Protein AF-U5E424-F1 (afdb_monomer)

Mean predicted aligned error: 18.87 Å

pLDDT: mean 71.74, std 23.81, range [36.03, 97.56]

Secondary structure (DSSP, 8-state):
--------------------------------------------------------HHHHHHHHT-BHHHHHTS-HHHHHHHHHHHHHHSTT-TTTT-HHHHHHHHHHHHTSGGGTTSBHHHHHT---

Sequence (128 aa):
MNRISLVVLAAGALCLTVAGCGSDDAADASGLRKGTPTSSVSASATTTKPASGAPTTPKAAASASMTCAQFKELDGDGEKQAIDQILAANPGSPFEGSPNVALGTAKLVCLAPGNADKTVAEAAGITP

Radius of gyration: 24.38 Å; Cα contacts (8 Å, |Δi|>4): 105; chains: 1; bounding box: 31×56×75 Å

Organism: NCBI:txid1110697

Structure (mmCIF, N/CA/C/O backbone):
data_AF-U5E424-F1
#
_entry.id   AF-U5E424-F1
#
loop_
_atom_site.group_PDB
_atom_site.id
_atom_site.type_symbol
_atom_site.label_atom_id
_atom_site.label_alt_id
_atom_site.label_comp_id
_atom_site.label_asym_id
_atom_site.label_entity_id
_atom_site.label_seq_id
_atom_site.pdbx_PDB_ins_code
_atom_site.Cartn_x
_atom_site.Cartn_y
_atom_site.Cartn_z
_atom_site.occupancy
_atom_site.B_iso_or_equiv
_atom_site.auth_seq_id
_atom_site.auth_comp_id
_atom_site.auth_asym_id
_atom_site.auth_atom_id
_atom_site.pdbx_PDB_model_num
ATOM 1 N N . MET A 1 1 ? 2.358 -15.878 -23.387 1.00 38.59 1 MET A N 1
ATOM 2 C CA . MET A 1 1 ? 2.733 -17.305 -23.265 1.00 38.59 1 MET A CA 1
ATOM 3 C C . MET A 1 1 ? 3.031 -17.582 -21.803 1.00 38.59 1 MET A C 1
ATOM 5 O O . MET A 1 1 ? 4.030 -17.100 -21.287 1.00 38.59 1 MET A O 1
ATOM 9 N N . ASN A 1 2 ? 2.090 -18.251 -21.139 1.00 47.66 2 ASN A N 1
ATOM 10 C CA . ASN A 1 2 ? 2.067 -18.503 -19.700 1.00 47.66 2 ASN A CA 1
ATOM 11 C C . ASN A 1 2 ? 3.250 -19.357 -19.235 1.00 47.66 2 ASN A C 1
ATOM 13 O O . ASN A 1 2 ? 3.558 -20.370 -19.862 1.00 47.66 2 ASN A O 1
ATOM 17 N N . ARG A 1 3 ? 3.809 -19.030 -18.066 1.00 65.44 3 ARG A N 1
ATOM 18 C CA . ARG A 1 3 ? 4.459 -20.019 -17.200 1.00 65.44 3 ARG A CA 1
ATOM 19 C C . ARG A 1 3 ? 3.900 -19.875 -15.790 1.00 65.44 3 ARG A C 1
ATOM 21 O O . ARG A 1 3 ? 4.071 -18.856 -15.136 1.00 65.44 3 ARG A O 1
ATOM 28 N N . ILE A 1 4 ? 3.145 -20.899 -15.419 1.00 63.47 4 ILE A N 1
ATOM 29 C CA . ILE A 1 4 ? 2.446 -21.094 -14.155 1.00 63.47 4 ILE A CA 1
ATOM 30 C C . ILE A 1 4 ? 3.464 -21.724 -13.204 1.00 63.47 4 ILE A C 1
ATOM 32 O O . ILE A 1 4 ? 3.939 -22.822 -13.486 1.00 63.47 4 ILE A O 1
ATOM 36 N N . SER A 1 5 ? 3.798 -21.051 -12.104 1.00 58.91 5 SER A N 1
ATOM 37 C CA . SER A 1 5 ? 4.574 -21.645 -11.010 1.00 58.91 5 SER A CA 1
ATOM 38 C C . SER A 1 5 ? 3.694 -21.715 -9.770 1.00 58.91 5 SER A C 1
ATOM 40 O O . SER A 1 5 ? 3.476 -20.722 -9.082 1.00 58.91 5 SER A O 1
ATOM 42 N N . LEU A 1 6 ? 3.155 -22.910 -9.542 1.00 49.34 6 LEU A N 1
ATOM 43 C CA . LEU A 1 6 ? 2.499 -23.338 -8.314 1.00 49.34 6 LEU A CA 1
ATOM 44 C C . LEU A 1 6 ? 3.563 -23.543 -7.230 1.00 49.34 6 LEU A C 1
ATOM 46 O O . LEU A 1 6 ? 4.481 -24.337 -7.430 1.00 49.34 6 LEU A O 1
ATOM 50 N N . VAL A 1 7 ? 3.409 -22.896 -6.075 1.00 52.94 7 VAL A N 1
ATOM 51 C CA . VAL A 1 7 ? 4.026 -23.360 -4.826 1.00 52.94 7 VAL A CA 1
ATOM 52 C C . VAL A 1 7 ? 2.930 -23.471 -3.776 1.00 52.94 7 VAL A C 1
ATOM 54 O O . VAL A 1 7 ? 2.126 -22.567 -3.569 1.00 52.94 7 VAL A O 1
ATOM 57 N N . VAL A 1 8 ? 2.882 -24.661 -3.197 1.00 52.34 8 VAL A N 1
ATOM 58 C CA . VAL A 1 8 ? 1.847 -25.239 -2.351 1.00 52.34 8 VAL A CA 1
ATOM 59 C C . VAL A 1 8 ? 2.341 -25.229 -0.897 1.00 52.34 8 VAL A C 1
ATOM 61 O O . VAL A 1 8 ? 3.472 -25.625 -0.644 1.00 52.34 8 VAL A O 1
ATOM 64 N N . LEU A 1 9 ? 1.434 -24.846 0.014 1.00 40.50 9 LEU A N 1
ATOM 65 C CA . LEU A 1 9 ? 1.243 -25.351 1.389 1.00 40.50 9 LEU A CA 1
ATOM 66 C C . LEU A 1 9 ? 2.248 -24.996 2.508 1.00 40.50 9 LEU A C 1
ATOM 68 O O . LEU A 1 9 ? 3.359 -25.507 2.550 1.00 40.50 9 LEU A O 1
ATOM 72 N N . ALA A 1 10 ? 1.740 -24.303 3.536 1.00 48.28 10 ALA A N 1
ATOM 73 C CA . ALA A 1 10 ? 1.658 -24.834 4.908 1.00 48.28 10 ALA A CA 1
ATOM 74 C C . ALA A 1 10 ? 0.740 -23.9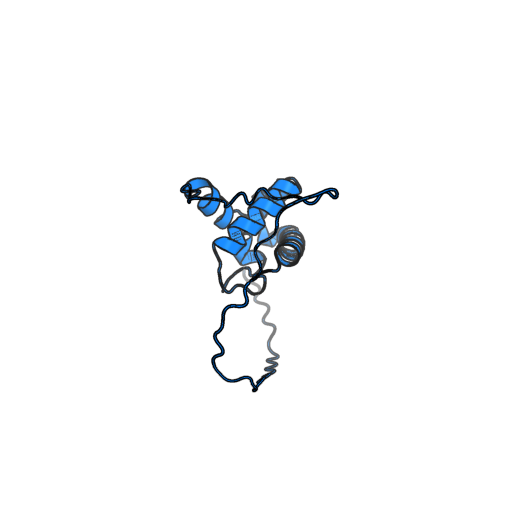47 5.768 1.00 48.28 10 ALA A C 1
ATOM 76 O O . ALA A 1 10 ? 1.057 -22.801 6.072 1.00 48.28 10 ALA A O 1
ATOM 77 N N . ALA A 1 11 ? -0.414 -24.498 6.145 1.00 49.53 11 ALA A N 1
ATOM 78 C CA . ALA A 1 11 ? -1.313 -23.932 7.140 1.00 49.53 11 ALA A CA 1
ATOM 79 C C . ALA A 1 11 ? -0.705 -24.084 8.544 1.00 49.5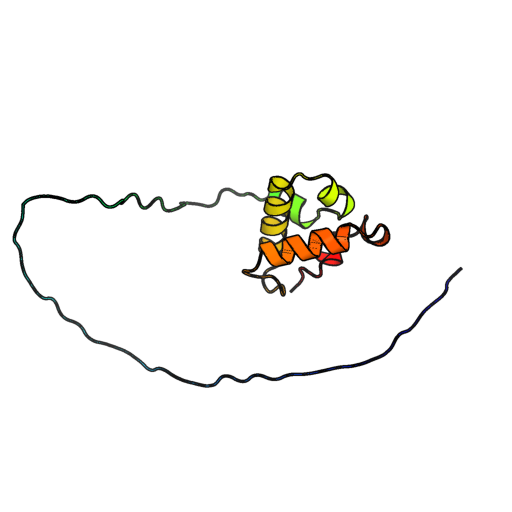3 11 ALA A C 1
ATOM 81 O O . ALA A 1 11 ? -0.263 -25.171 8.912 1.00 49.53 11 ALA A O 1
ATOM 82 N N . GLY A 1 12 ? -0.731 -23.015 9.336 1.00 49.09 12 GLY A N 1
ATOM 83 C CA . GLY A 1 12 ? -0.414 -23.043 10.761 1.00 49.09 12 GLY A CA 1
ATOM 84 C C . GLY A 1 12 ? -1.459 -22.240 11.524 1.00 49.09 12 GLY A C 1
ATOM 85 O O . GLY A 1 12 ? -1.388 -21.018 11.567 1.00 49.09 12 GLY A O 1
ATOM 86 N N . ALA A 1 13 ? -2.452 -22.927 12.088 1.00 53.66 13 ALA A N 1
ATOM 87 C CA . ALA A 1 13 ? -3.441 -22.337 12.979 1.00 53.66 13 ALA A CA 1
ATOM 88 C C . ALA A 1 13 ? -2.881 -22.306 14.409 1.00 53.66 13 ALA A C 1
ATOM 90 O O . ALA A 1 13 ? -2.556 -23.353 14.966 1.00 53.66 13 ALA A O 1
ATOM 91 N N . LEU A 1 14 ? -2.798 -21.121 15.014 1.00 48.72 14 LEU A N 1
ATOM 92 C CA . LEU A 1 14 ? -2.548 -20.954 16.446 1.00 48.72 14 LEU A CA 1
ATOM 93 C C . LEU A 1 14 ? -3.772 -20.275 17.067 1.00 48.72 14 LEU A C 1
ATOM 95 O O . LEU A 1 14 ? -3.994 -19.081 16.894 1.00 48.72 14 LEU A O 1
ATOM 99 N N . CYS A 1 15 ? -4.585 -21.069 17.764 1.00 54.97 15 CYS A N 1
ATOM 100 C CA . CYS A 1 15 ? -5.658 -20.583 18.626 1.00 54.97 15 CYS A CA 1
ATOM 101 C C . CYS A 1 15 ? -5.056 -20.093 19.948 1.00 54.97 15 CYS A C 1
ATOM 103 O O . CYS A 1 15 ? -4.438 -20.878 20.666 1.00 54.97 15 CYS A O 1
ATOM 105 N N . LEU A 1 16 ? -5.280 -18.825 20.297 1.00 55.12 16 LEU A N 1
ATOM 106 C CA . LEU A 1 16 ? -5.032 -18.283 21.634 1.00 55.12 16 LEU A CA 1
ATOM 107 C C . LEU A 1 16 ? -6.361 -17.794 22.212 1.00 55.12 16 LEU A C 1
ATOM 109 O O . LEU A 1 16 ? -6.786 -16.663 21.999 1.00 55.12 16 LEU A O 1
ATOM 113 N N . THR A 1 17 ? -7.034 -18.683 22.936 1.00 56.03 17 THR A N 1
ATOM 114 C CA . THR A 1 17 ? -8.140 -18.339 23.830 1.00 56.03 17 THR A CA 1
ATOM 115 C C . THR A 1 17 ? -7.563 -17.729 25.104 1.00 56.03 17 THR A C 1
ATOM 117 O O . THR A 1 17 ? -7.007 -18.460 25.926 1.00 56.03 17 THR A O 1
ATOM 120 N N . VAL A 1 18 ? -7.708 -16.416 25.299 1.00 53.47 18 VAL A N 1
ATOM 121 C CA . VAL A 1 18 ? -7.599 -15.829 26.639 1.00 53.47 18 VAL A CA 1
ATOM 122 C C . VAL A 1 18 ? -9.007 -15.700 27.209 1.00 53.47 18 VAL A C 1
ATOM 124 O O . VAL A 1 18 ? -9.856 -14.970 26.704 1.00 53.47 18 VAL A O 1
ATOM 127 N N . ALA A 1 19 ? -9.266 -16.519 28.221 1.00 52.47 19 ALA A N 1
ATOM 128 C CA . ALA A 1 19 ? -10.429 -16.436 29.078 1.00 52.47 19 ALA A CA 1
ATOM 129 C C . ALA A 1 19 ? -10.009 -15.765 30.390 1.00 52.47 19 ALA A C 1
ATOM 131 O O . ALA A 1 19 ? -8.947 -16.070 30.932 1.00 52.47 19 ALA A O 1
ATOM 132 N N . GLY A 1 20 ? -10.891 -14.911 30.907 1.00 39.75 20 GLY A N 1
ATOM 133 C CA . GLY A 1 20 ? -10.838 -14.357 32.260 1.00 39.75 20 GLY A CA 1
ATOM 134 C C . GLY A 1 20 ? -10.491 -12.867 32.298 1.00 39.75 20 GLY A C 1
ATOM 135 O O . GLY A 1 20 ? -9.709 -12.387 31.490 1.00 39.75 20 GLY A O 1
ATOM 136 N N . CYS A 1 21 ? -11.002 -12.065 33.226 1.00 46.78 21 CYS A N 1
ATOM 137 C CA . CYS A 1 21 ? -12.000 -12.238 34.286 1.00 46.78 21 CYS A CA 1
ATOM 138 C C . CYS A 1 21 ? -12.161 -10.837 34.913 1.00 46.78 21 CYS A C 1
ATOM 140 O O . CYS A 1 21 ? -11.146 -10.161 35.081 1.00 46.78 21 CYS A O 1
ATOM 142 N N . GLY A 1 22 ? -13.369 -10.398 35.282 1.00 41.22 22 GLY A N 1
ATOM 143 C CA . GLY A 1 22 ? -13.516 -9.200 36.122 1.00 41.22 22 GLY A CA 1
ATOM 144 C C . GLY A 1 22 ? -14.892 -8.532 36.118 1.00 41.22 22 GLY A C 1
ATOM 145 O O . GLY A 1 22 ? -15.098 -7.587 35.367 1.00 41.22 22 GLY A O 1
ATOM 146 N N . SER A 1 23 ? -15.781 -9.044 36.977 1.00 43.34 23 SER A N 1
ATOM 147 C CA . SER A 1 23 ? -17.039 -8.478 37.518 1.00 43.34 23 SER A CA 1
ATOM 148 C C . SER A 1 23 ? -16.982 -6.976 37.866 1.00 43.34 23 SER A C 1
ATOM 150 O O . SER A 1 23 ? -15.935 -6.491 38.280 1.00 43.34 23 SER A O 1
ATOM 152 N N . ASP A 1 24 ? -18.014 -6.186 37.547 1.00 45.47 24 ASP A N 1
ATOM 153 C CA . ASP A 1 24 ? -19.291 -5.936 38.272 1.00 45.47 24 ASP A CA 1
ATOM 154 C C . ASP A 1 24 ? -19.191 -4.845 39.365 1.00 45.47 24 ASP A C 1
ATOM 156 O O . ASP A 1 24 ? -18.473 -4.987 40.350 1.00 45.47 24 ASP A O 1
ATOM 160 N N . ASP A 1 25 ? -19.909 -3.755 39.077 1.00 47.28 25 ASP A N 1
ATOM 161 C CA . ASP A 1 25 ? -20.646 -2.777 39.889 1.00 47.28 25 ASP A CA 1
ATOM 162 C C . ASP A 1 25 ? -20.206 -2.191 41.258 1.00 47.28 25 ASP A C 1
ATOM 164 O O . ASP A 1 25 ? -19.842 -2.858 42.220 1.00 47.28 25 ASP A O 1
ATOM 168 N N . ALA A 1 26 ? -20.490 -0.877 41.322 1.00 44.91 26 ALA A N 1
ATOM 169 C CA . ALA A 1 26 ? -21.000 -0.065 42.438 1.00 44.91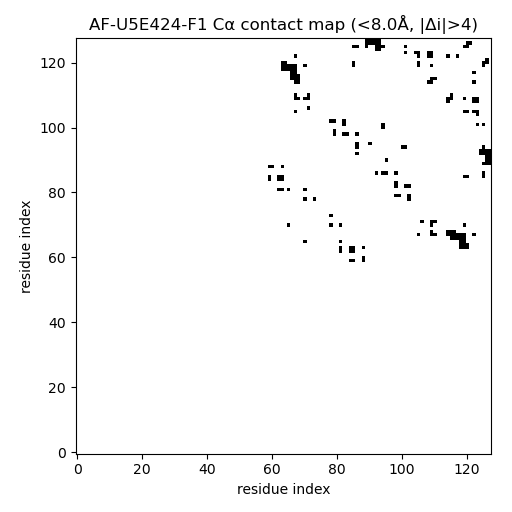 26 ALA A CA 1
ATOM 170 C C . ALA A 1 26 ? -20.097 0.308 43.636 1.00 44.91 26 ALA A C 1
ATOM 172 O O . ALA A 1 26 ? -19.791 -0.512 44.494 1.00 44.91 26 ALA A O 1
ATOM 173 N N . ALA A 1 27 ? -19.865 1.621 43.809 1.00 46.50 27 ALA A N 1
ATOM 174 C CA . ALA A 1 27 ? -20.135 2.310 45.081 1.00 46.50 27 ALA A CA 1
ATOM 175 C C . ALA A 1 27 ? -20.117 3.847 44.947 1.00 46.50 27 ALA A C 1
ATOM 177 O O . ALA A 1 27 ? -19.159 4.461 44.482 1.00 46.50 27 ALA A O 1
ATOM 178 N N . ASP A 1 28 ? -21.225 4.416 45.404 1.00 46.88 28 ASP A N 1
ATOM 179 C CA . ASP A 1 28 ? -21.568 5.814 45.643 1.00 46.88 28 ASP A CA 1
ATOM 180 C C . ASP A 1 28 ? -20.693 6.485 46.732 1.00 46.88 28 ASP A C 1
ATOM 182 O O . ASP A 1 28 ? -20.092 5.806 47.564 1.00 46.88 28 ASP A O 1
ATOM 186 N N . ALA A 1 29 ? -20.728 7.823 46.756 1.00 48.75 29 ALA A N 1
ATOM 187 C CA . ALA A 1 29 ? -20.835 8.676 47.952 1.00 48.75 29 ALA A CA 1
ATOM 188 C C . ALA A 1 29 ? -19.814 9.823 48.100 1.00 48.75 29 ALA A C 1
ATOM 190 O O . ALA A 1 29 ? -18.627 9.679 48.382 1.00 48.75 29 ALA A O 1
ATOM 191 N N . SER A 1 30 ? -20.411 11.007 47.980 1.00 53.47 30 SER A N 1
ATOM 192 C CA . SER A 1 30 ? -19.994 12.367 48.317 1.00 53.47 30 SER A CA 1
ATOM 193 C C . SER A 1 30 ? -19.144 12.542 49.589 1.00 53.47 30 SER A C 1
ATOM 195 O O . SER A 1 30 ? -19.440 11.983 50.642 1.00 53.47 30 SER A O 1
ATOM 197 N N . GLY A 1 31 ? -18.150 13.437 49.517 1.00 46.62 31 GLY A N 1
ATOM 198 C CA . GLY A 1 31 ? -17.240 13.758 50.621 1.00 46.62 31 GLY A CA 1
ATOM 199 C C . GLY A 1 31 ? -16.629 15.163 50.565 1.00 46.62 31 GLY A C 1
ATOM 200 O O . GLY A 1 31 ? -15.417 15.317 50.539 1.00 46.62 31 GLY A O 1
ATOM 201 N N . LEU A 1 32 ? -17.478 16.191 50.530 1.00 49.12 32 LEU A N 1
ATOM 202 C CA . LEU A 1 32 ? -17.389 17.388 51.382 1.00 49.12 32 LEU A CA 1
ATOM 203 C C . LEU A 1 32 ? -15.978 17.911 51.769 1.00 49.12 32 LEU A C 1
ATOM 205 O O . LEU A 1 32 ? -15.419 17.470 52.771 1.00 49.12 32 LEU A O 1
ATOM 209 N N . ARG A 1 33 ? -15.489 18.978 51.113 1.00 57.50 33 ARG A N 1
ATOM 210 C CA . ARG A 1 33 ? -14.832 20.116 51.801 1.00 57.50 33 ARG A CA 1
ATOM 211 C C . ARG A 1 33 ? -14.633 21.333 50.881 1.00 57.50 33 ARG A C 1
ATOM 213 O O . ARG A 1 33 ? -13.789 21.352 49.996 1.00 57.50 33 ARG A O 1
ATOM 220 N N . LYS A 1 34 ? -15.448 22.365 51.132 1.00 52.16 34 LYS A N 1
ATOM 221 C CA . LYS A 1 34 ? -15.241 23.756 50.698 1.00 52.16 34 LYS A CA 1
ATOM 222 C C . LYS A 1 34 ? -13.947 24.306 51.318 1.00 52.16 34 LYS A C 1
ATOM 224 O O . LYS A 1 34 ? -13.718 24.072 52.502 1.00 52.16 34 LYS A O 1
ATOM 229 N N . GLY A 1 35 ? -13.193 25.113 50.567 1.00 40.59 35 GLY A N 1
ATOM 230 C CA . GLY A 1 35 ? -12.126 25.964 51.111 1.00 40.59 35 GLY A CA 1
ATOM 231 C C . GLY A 1 35 ? -11.080 26.408 50.081 1.00 40.59 35 GLY A C 1
ATOM 232 O O . GLY A 1 35 ? -10.029 25.798 49.966 1.00 40.59 35 GLY A O 1
ATOM 233 N N . THR A 1 36 ? -11.366 27.472 49.333 1.00 42.12 36 THR A N 1
ATOM 234 C CA . THR A 1 36 ? -10.402 28.299 48.564 1.00 42.12 36 THR A CA 1
ATOM 235 C C . THR A 1 36 ? -9.513 29.149 49.498 1.00 42.12 36 THR A C 1
ATOM 237 O O . THR A 1 36 ? -9.946 29.377 50.627 1.00 42.12 36 THR A O 1
ATOM 240 N N . PRO A 1 37 ? -8.468 29.873 49.030 1.00 58.81 37 PRO A N 1
ATOM 241 C CA . PRO A 1 37 ? -7.434 29.604 48.008 1.00 58.81 37 PRO A CA 1
ATOM 242 C C . PRO A 1 37 ? -5.996 29.948 48.517 1.00 58.81 37 PRO A C 1
ATOM 244 O O . PRO A 1 37 ? -5.861 30.729 49.450 1.00 58.81 37 PRO A O 1
ATOM 247 N N . THR A 1 38 ? -4.913 29.453 47.891 1.00 36.44 38 THR A N 1
ATOM 248 C CA . THR A 1 38 ? -3.657 30.218 47.634 1.00 36.44 38 THR A CA 1
ATOM 249 C C . THR A 1 38 ? -2.536 29.347 47.032 1.00 36.44 38 THR A C 1
ATOM 251 O O . THR A 1 38 ? -2.169 28.312 47.571 1.00 36.44 38 THR A O 1
ATOM 254 N N . SER A 1 39 ? -2.005 29.863 45.920 1.00 42.25 39 SER A N 1
ATOM 255 C CA . SER A 1 39 ? -0.646 29.778 45.363 1.00 42.25 39 SER A CA 1
ATOM 256 C C . SER A 1 39 ? -0.026 28.469 44.832 1.00 42.25 39 SER A C 1
ATOM 258 O O . SER A 1 39 ? 0.250 27.515 45.549 1.00 42.25 39 SER A O 1
ATOM 260 N N . SER A 1 40 ? 0.361 28.606 43.552 1.00 45.66 40 SER A N 1
ATOM 261 C CA . SER A 1 40 ? 1.487 28.011 42.806 1.00 45.66 40 SER A CA 1
ATOM 262 C C . SER A 1 40 ? 1.467 26.518 42.463 1.00 45.66 40 SER A C 1
ATOM 264 O O . SER A 1 40 ? 1.867 25.690 43.268 1.00 45.66 40 SER A O 1
ATOM 266 N N . VAL A 1 41 ? 1.145 26.193 41.201 1.00 36.03 41 VAL A N 1
ATOM 267 C CA . VAL A 1 41 ? 2.110 25.762 40.159 1.00 36.03 41 VAL A CA 1
ATOM 268 C C . VAL A 1 41 ? 1.362 25.353 38.875 1.00 36.03 41 VAL A C 1
ATOM 270 O O . VAL A 1 41 ? 0.255 24.825 38.919 1.00 36.03 41 VAL A O 1
ATOM 273 N N . SER A 1 42 ? 1.965 25.663 37.730 1.00 48.09 42 SER A N 1
ATOM 274 C CA . SER A 1 42 ? 1.518 25.397 36.360 1.00 48.09 42 SER A CA 1
ATOM 275 C C . SER A 1 42 ? 1.136 23.938 36.075 1.00 48.09 42 SER A C 1
ATOM 277 O O . SER A 1 42 ? 1.919 23.043 36.369 1.00 48.09 42 SER A O 1
ATOM 279 N N . ALA A 1 43 ? 0.021 23.717 35.369 1.00 39.62 43 ALA A N 1
ATOM 280 C CA . ALA A 1 43 ? -0.140 22.617 34.410 1.00 39.62 43 ALA A CA 1
ATOM 281 C C . ALA A 1 43 ? -1.346 22.872 33.490 1.00 39.62 43 ALA A C 1
ATOM 283 O O . ALA A 1 43 ? -2.414 23.293 33.929 1.00 39.62 43 ALA A O 1
ATOM 284 N N . SER A 1 44 ? -1.122 22.637 32.201 1.00 46.25 44 SER A N 1
ATOM 285 C CA . SER A 1 44 ? -1.997 22.875 31.057 1.00 46.25 44 SER A CA 1
ATOM 286 C C . SER A 1 44 ? -3.435 22.381 31.218 1.00 46.25 44 SER A C 1
ATOM 288 O O . SER A 1 44 ? -3.679 21.210 31.491 1.00 46.25 44 SER A O 1
ATOM 290 N N . ALA A 1 45 ? -4.389 23.249 30.889 1.00 42.97 45 ALA A N 1
ATOM 291 C CA . ALA A 1 45 ? -5.733 22.845 30.509 1.00 42.97 45 ALA A CA 1
ATOM 292 C C . ALA A 1 45 ? -6.231 23.746 29.378 1.00 42.97 45 ALA A C 1
ATOM 294 O O . ALA A 1 45 ? -6.749 24.840 29.587 1.00 42.97 45 ALA A O 1
ATOM 295 N N . THR A 1 46 ? -6.120 23.259 28.149 1.00 37.12 46 THR A N 1
ATOM 296 C CA . THR A 1 46 ? -7.161 23.527 27.162 1.00 37.12 46 THR A CA 1
ATOM 297 C C . THR A 1 46 ? -7.445 22.209 26.477 1.00 37.12 46 THR A C 1
ATOM 299 O O . THR A 1 46 ? -6.684 21.724 25.647 1.00 37.12 46 THR A O 1
ATOM 302 N N . THR A 1 47 ? -8.530 21.590 26.927 1.00 46.78 47 THR A N 1
ATOM 303 C CA . THR A 1 47 ? -9.200 20.530 26.196 1.00 46.78 47 THR A CA 1
ATOM 304 C C . THR A 1 47 ? -9.748 21.153 24.918 1.00 46.78 47 THR A C 1
ATOM 306 O O . THR A 1 47 ? -10.757 21.856 24.920 1.00 46.78 47 THR A O 1
ATOM 309 N N . THR A 1 48 ? -9.043 20.963 23.810 1.00 38.28 48 THR A N 1
ATOM 310 C CA . THR A 1 48 ? -9.626 21.162 22.487 1.00 38.28 48 THR A CA 1
ATOM 311 C C . THR A 1 48 ? -10.104 19.799 22.027 1.00 38.28 48 THR A C 1
ATOM 313 O O . THR A 1 48 ? -9.389 19.032 21.392 1.00 38.28 48 THR A O 1
ATOM 316 N N . LYS A 1 49 ? -11.346 19.488 22.392 1.00 49.12 49 LYS A N 1
ATOM 317 C CA . LYS A 1 49 ? -12.199 18.573 21.636 1.00 49.12 49 LYS A CA 1
ATOM 318 C C . LYS A 1 49 ? -12.021 18.878 20.138 1.00 49.12 49 LYS A C 1
ATOM 320 O O . LYS A 1 49 ? -12.324 20.009 19.750 1.00 49.12 49 LYS A O 1
ATOM 325 N N . PRO A 1 50 ? -11.638 17.932 19.265 1.00 42.62 50 PRO A N 1
ATOM 326 C CA . PRO A 1 50 ? -11.976 18.067 17.862 1.00 42.62 50 PRO A CA 1
ATOM 327 C C . PRO A 1 50 ? -13.482 17.832 17.776 1.00 42.62 50 PRO A C 1
ATOM 329 O O . PRO A 1 50 ? -13.983 16.709 17.842 1.00 42.62 50 PRO A O 1
ATOM 332 N N . ALA A 1 51 ? -14.237 18.925 17.760 1.00 45.38 51 ALA A N 1
ATOM 333 C CA . ALA A 1 51 ? -15.619 18.872 17.355 1.00 45.38 51 ALA A CA 1
ATOM 334 C C . ALA A 1 51 ? -15.660 18.688 15.840 1.00 45.38 51 ALA A C 1
ATOM 336 O O . ALA A 1 51 ? -15.083 19.478 15.104 1.00 45.38 51 ALA A O 1
ATOM 337 N N . SER A 1 52 ? -16.488 17.728 15.444 1.00 39.81 52 SER A N 1
ATOM 338 C CA . SER A 1 52 ? -17.296 17.769 14.233 1.00 39.81 52 SER A CA 1
ATOM 339 C C . SER A 1 52 ? -16.588 17.425 12.928 1.00 39.81 52 SER A C 1
ATOM 341 O O . SER A 1 52 ? -15.660 18.089 12.478 1.00 39.81 52 SER A O 1
ATOM 343 N N . GLY A 1 53 ? -17.120 16.378 12.296 1.00 48.88 53 GLY A N 1
ATOM 344 C CA . GLY A 1 53 ? -16.743 15.945 10.968 1.00 48.88 53 GLY A CA 1
ATOM 345 C C . GLY A 1 53 ? -16.894 17.073 9.956 1.00 48.88 53 GLY A C 1
ATOM 346 O O . GLY A 1 53 ? -17.973 17.630 9.763 1.00 48.88 53 GLY A O 1
ATOM 347 N N . ALA A 1 54 ? -15.792 17.368 9.284 1.00 38.75 54 ALA A N 1
ATOM 348 C CA . ALA A 1 54 ? -15.851 17.808 7.908 1.00 38.75 54 ALA A CA 1
ATOM 349 C C . ALA A 1 54 ? -15.981 16.545 7.040 1.00 38.75 54 ALA A C 1
ATOM 351 O O . ALA A 1 54 ? -15.332 15.542 7.350 1.00 38.75 54 ALA A O 1
ATOM 352 N N . PRO A 1 55 ? -16.768 16.549 5.953 1.00 47.66 55 PRO A N 1
ATOM 353 C CA . PRO A 1 55 ? -16.677 15.490 4.969 1.00 47.66 55 PRO A CA 1
ATOM 354 C C . PRO A 1 55 ? -15.291 15.598 4.320 1.00 47.66 55 PRO A C 1
ATOM 356 O O . PRO A 1 55 ? -15.073 16.387 3.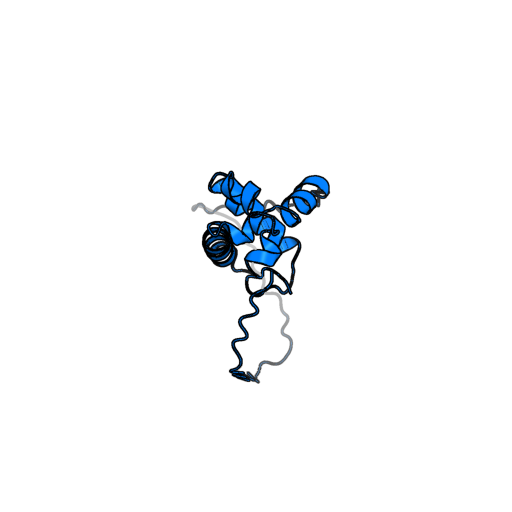405 1.00 47.66 55 PRO A O 1
ATOM 359 N N . THR A 1 56 ? -14.322 14.809 4.784 1.00 49.56 56 THR A N 1
ATOM 360 C CA . THR A 1 56 ? -13.046 14.567 4.088 1.00 49.56 56 THR A CA 1
ATOM 361 C C . THR A 1 56 ? -13.251 13.603 2.915 1.00 49.56 56 THR A C 1
ATOM 363 O O . THR A 1 56 ? -12.361 12.856 2.529 1.00 49.56 56 THR A O 1
ATOM 366 N N . THR A 1 57 ? -14.445 13.574 2.333 1.00 50.03 57 THR A N 1
ATOM 367 C CA . THR A 1 57 ? -14.894 12.493 1.460 1.00 50.03 57 THR A CA 1
ATOM 368 C C . THR A 1 57 ? -14.206 12.453 0.089 1.00 50.03 57 THR A C 1
ATOM 370 O O . THR A 1 57 ? -14.049 11.348 -0.420 1.00 50.03 57 THR A O 1
ATOM 373 N N . PRO A 1 58 ? -13.710 13.559 -0.512 1.00 50.19 58 PRO A N 1
ATOM 374 C CA . PRO A 1 58 ? -12.983 13.447 -1.780 1.00 50.19 58 PRO A CA 1
ATOM 375 C C . PRO A 1 58 ? -11.543 12.944 -1.602 1.00 50.19 58 PRO A C 1
ATOM 377 O O . PRO A 1 58 ? -11.103 12.060 -2.331 1.00 50.19 58 PRO A O 1
ATOM 380 N N . LYS A 1 59 ? -10.799 13.485 -0.623 1.00 46.28 59 LYS A N 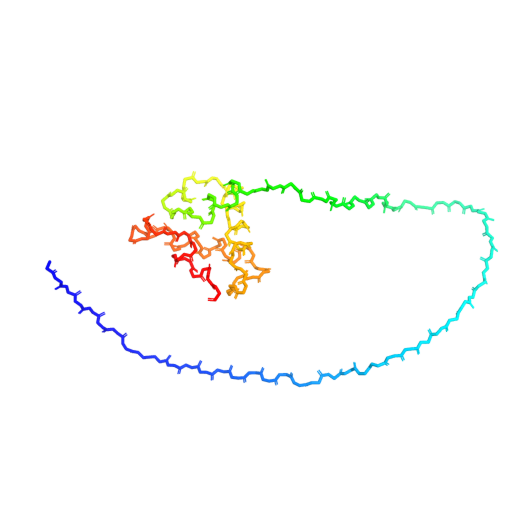1
ATOM 381 C CA . LYS A 1 59 ? -9.368 13.173 -0.446 1.00 46.28 59 LYS A CA 1
ATOM 382 C C . LYS A 1 59 ? -9.149 11.801 0.201 1.00 46.28 59 LYS A C 1
ATOM 384 O O . LYS A 1 59 ? -8.257 11.077 -0.239 1.00 46.28 59 LYS A O 1
ATOM 389 N N . ALA A 1 60 ? -9.999 11.409 1.154 1.00 49.84 60 ALA A N 1
ATOM 390 C CA . ALA A 1 60 ? -9.932 10.093 1.794 1.00 49.84 60 ALA A CA 1
ATOM 391 C C . ALA A 1 60 ? -10.218 8.955 0.805 1.00 49.84 60 ALA A C 1
ATOM 393 O O . ALA A 1 60 ? -9.465 7.985 0.753 1.00 49.84 60 ALA A O 1
ATOM 394 N N . ALA A 1 61 ? -11.234 9.113 -0.049 1.00 54.31 61 ALA A N 1
ATOM 395 C CA . ALA A 1 61 ? -11.558 8.131 -1.083 1.00 54.31 61 ALA A CA 1
ATOM 396 C C . ALA A 1 61 ? -10.486 8.057 -2.189 1.00 54.31 61 ALA A C 1
ATOM 398 O O . ALA A 1 61 ? -10.143 6.967 -2.651 1.00 54.31 61 ALA A O 1
ATOM 399 N N . ALA A 1 62 ? -9.910 9.202 -2.577 1.00 59.47 62 ALA A N 1
ATOM 400 C CA . ALA A 1 62 ? -8.813 9.243 -3.544 1.00 59.47 62 ALA A CA 1
ATOM 401 C C . ALA A 1 62 ? -7.543 8.557 -3.010 1.00 59.47 62 ALA A C 1
ATOM 403 O O . ALA A 1 62 ? -6.865 7.853 -3.752 1.00 59.47 62 ALA A O 1
ATOM 404 N N . SER A 1 63 ? -7.253 8.707 -1.714 1.00 62.94 63 SER A N 1
ATOM 405 C CA . SER A 1 63 ? -6.076 8.104 -1.073 1.00 62.94 63 SER A CA 1
ATOM 406 C C . SER A 1 63 ? -6.229 6.594 -0.871 1.00 62.94 63 SER A C 1
ATOM 408 O O . SER A 1 63 ? -5.263 5.857 -1.032 1.00 62.94 63 SER A O 1
ATOM 410 N N . ALA A 1 64 ? -7.446 6.113 -0.593 1.00 71.69 64 ALA A N 1
ATOM 411 C CA . ALA A 1 64 ? -7.743 4.681 -0.492 1.00 71.69 64 ALA A CA 1
ATOM 412 C C . ALA A 1 64 ? -7.562 3.929 -1.827 1.00 71.69 64 ALA A C 1
ATOM 414 O O . ALA A 1 64 ? -7.295 2.730 -1.833 1.00 71.69 64 ALA A O 1
ATOM 415 N N . SER A 1 65 ? -7.667 4.644 -2.952 1.00 84.06 65 SER A N 1
ATOM 416 C CA . SER A 1 65 ? -7.510 4.102 -4.310 1.00 84.06 65 SER A CA 1
ATOM 417 C C . SER A 1 65 ? -6.111 4.340 -4.898 1.00 84.06 65 SER A C 1
ATOM 419 O O . SER A 1 65 ? -5.880 4.070 -6.076 1.00 84.06 65 SER A O 1
ATOM 421 N N . MET A 1 66 ? -5.183 4.881 -4.105 1.00 93.19 66 MET A N 1
ATOM 422 C CA . MET A 1 66 ? -3.845 5.256 -4.554 1.00 93.19 66 MET A CA 1
ATOM 423 C C . MET A 1 66 ? -3.048 4.034 -5.010 1.00 93.19 66 MET A C 1
ATOM 425 O O . MET A 1 66 ? -3.012 3.015 -4.316 1.00 93.19 66 MET A O 1
ATOM 429 N N . THR A 1 67 ? -2.379 4.145 -6.158 1.00 96.94 67 THR A N 1
ATOM 430 C CA . THR A 1 67 ? -1.498 3.086 -6.665 1.00 96.94 67 THR A CA 1
ATOM 431 C C . THR A 1 67 ? -0.121 3.142 -6.014 1.00 96.94 67 THR A C 1
ATOM 433 O O . THR A 1 67 ? 0.325 4.193 -5.552 1.00 96.94 67 THR A O 1
ATOM 436 N N . CYS A 1 68 ? 0.600 2.023 -6.015 1.00 97.19 68 CYS A N 1
ATOM 437 C CA . CYS A 1 68 ? 1.983 1.986 -5.542 1.00 97.19 68 CYS A CA 1
ATOM 438 C C . CYS A 1 68 ? 2.915 2.917 -6.334 1.00 97.19 68 CYS A C 1
ATOM 440 O O . CYS A 1 68 ? 3.862 3.453 -5.759 1.00 97.19 68 CYS A O 1
ATOM 442 N N . ALA A 1 69 ? 2.655 3.129 -7.631 1.00 97.25 69 ALA A N 1
ATOM 443 C CA . ALA A 1 69 ? 3.389 4.104 -8.435 1.00 97.25 69 ALA A CA 1
ATOM 444 C C . ALA A 1 69 ? 3.221 5.528 -7.885 1.00 97.25 69 ALA A C 1
ATOM 446 O O . ALA A 1 69 ? 4.218 6.189 -7.621 1.00 97.25 69 ALA A O 1
ATOM 447 N N . GLN A 1 70 ? 1.978 5.948 -7.630 1.00 96.38 70 GLN A N 1
ATOM 448 C CA . GLN A 1 70 ? 1.668 7.269 -7.070 1.00 96.38 70 GLN A CA 1
ATOM 449 C C . GLN A 1 70 ? 2.198 7.421 -5.642 1.00 96.38 70 GLN A C 1
ATOM 451 O O . GLN A 1 70 ? 2.738 8.460 -5.280 1.00 96.38 70 GLN A O 1
ATOM 456 N N . PHE A 1 71 ? 2.082 6.370 -4.829 1.00 96.06 71 PHE A N 1
ATOM 457 C CA . PHE A 1 71 ? 2.566 6.370 -3.452 1.00 96.06 71 PHE A CA 1
AT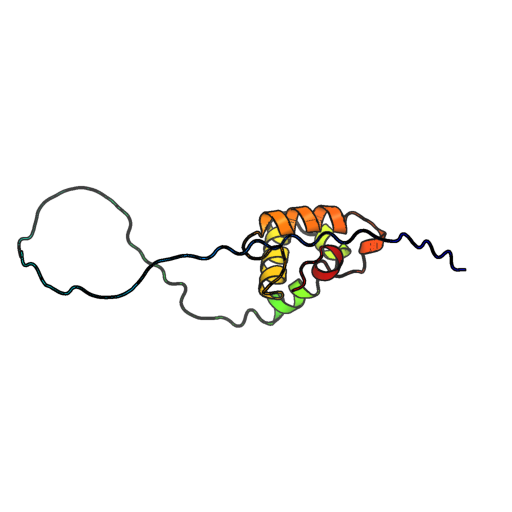OM 458 C C . PHE A 1 71 ? 4.079 6.602 -3.364 1.00 96.06 71 PHE A C 1
ATOM 460 O O . PHE A 1 71 ? 4.536 7.334 -2.494 1.00 96.06 71 PHE A O 1
ATOM 467 N N . LYS A 1 72 ? 4.856 6.032 -4.294 1.00 95.38 72 LYS A N 1
ATOM 468 C CA . LYS A 1 72 ? 6.313 6.232 -4.376 1.00 95.38 72 LYS A CA 1
ATOM 469 C C . LYS A 1 72 ? 6.735 7.658 -4.720 1.00 95.38 72 LYS A C 1
ATOM 471 O O . LYS A 1 72 ? 7.892 7.997 -4.490 1.00 95.38 72 LYS A O 1
ATOM 476 N N . GLU A 1 73 ? 5.849 8.443 -5.320 1.00 95.25 73 GLU A N 1
ATOM 477 C CA . GLU A 1 73 ? 6.116 9.840 -5.669 1.00 95.25 73 GLU A CA 1
ATOM 478 C C . GLU A 1 73 ? 5.845 10.792 -4.497 1.00 95.25 73 GLU A C 1
ATOM 480 O O . GLU A 1 73 ? 6.181 11.971 -4.582 1.00 95.25 73 GLU A O 1
ATOM 485 N N . LEU A 1 74 ? 5.252 10.300 -3.403 1.00 94.75 74 LEU A N 1
ATOM 486 C CA . LEU A 1 74 ? 4.986 11.098 -2.213 1.00 94.75 74 LEU A CA 1
ATOM 487 C C . LEU A 1 74 ? 6.236 11.276 -1.349 1.00 94.75 74 LEU A C 1
ATOM 489 O O . LEU A 1 74 ? 7.038 10.361 -1.162 1.00 94.75 74 LEU A O 1
ATOM 493 N N . ASP A 1 75 ? 6.332 12.445 -0.723 1.00 94.56 75 ASP A N 1
ATOM 494 C CA . ASP A 1 75 ? 7.262 12.691 0.375 1.00 94.56 75 ASP A CA 1
ATOM 495 C C . ASP A 1 75 ? 6.801 12.005 1.671 1.00 94.56 75 ASP A C 1
ATOM 497 O O . ASP A 1 75 ? 5.638 11.629 1.817 1.00 94.56 75 ASP A O 1
ATOM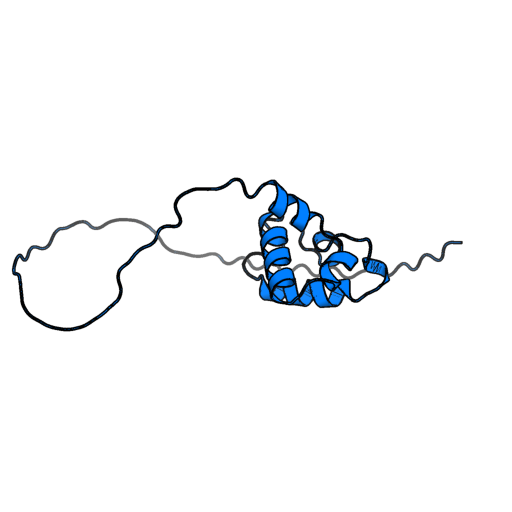 501 N N . GLY A 1 76 ? 7.690 11.904 2.664 1.00 93.25 76 GLY A N 1
ATOM 502 C CA . GLY A 1 76 ? 7.439 11.162 3.908 1.00 93.25 76 GLY A CA 1
ATOM 503 C C . GLY A 1 76 ? 6.159 11.545 4.665 1.00 93.25 76 GLY A C 1
ATOM 504 O O . GLY A 1 76 ? 5.488 10.669 5.214 1.00 93.25 76 GLY A O 1
ATOM 505 N N . ASP A 1 77 ? 5.788 12.827 4.679 1.00 94.75 77 ASP A N 1
ATOM 506 C CA . ASP A 1 77 ? 4.521 13.281 5.271 1.00 94.75 77 ASP A CA 1
ATOM 507 C C . ASP A 1 77 ? 3.308 12.884 4.416 1.00 94.75 77 ASP A C 1
ATOM 509 O O . ASP A 1 77 ? 2.266 12.493 4.947 1.00 94.75 77 ASP A O 1
ATOM 513 N N . GLY A 1 78 ? 3.458 12.925 3.090 1.00 94.75 78 GLY A N 1
ATOM 514 C CA . GLY A 1 78 ? 2.446 12.464 2.144 1.00 94.75 78 GLY A CA 1
ATOM 515 C C . GLY A 1 78 ? 2.199 10.963 2.266 1.00 94.75 78 GLY A C 1
ATOM 516 O O . GLY A 1 78 ? 1.046 10.539 2.332 1.00 94.75 78 GLY A O 1
ATOM 517 N N . GLU A 1 79 ? 3.263 10.163 2.375 1.00 94.88 79 GLU A N 1
ATOM 518 C CA . GLU A 1 79 ? 3.176 8.714 2.571 1.00 94.88 79 GLU A CA 1
ATOM 519 C C . GLU A 1 79 ? 2.434 8.371 3.870 1.00 94.88 79 GLU A C 1
ATOM 521 O O . GLU A 1 79 ? 1.530 7.536 3.865 1.00 94.88 79 GLU A O 1
ATOM 526 N N . LYS A 1 80 ? 2.762 9.045 4.983 1.00 95.06 80 LYS A N 1
ATOM 527 C CA . LYS A 1 80 ? 2.059 8.870 6.267 1.00 95.06 80 LYS A CA 1
ATOM 528 C C . LYS A 1 80 ? 0.573 9.184 6.131 1.00 95.06 80 LYS A C 1
ATOM 530 O O . LYS A 1 80 ? -0.262 8.356 6.481 1.00 95.06 80 LYS A O 1
ATOM 535 N N . GLN A 1 81 ? 0.247 10.340 5.551 1.00 95.12 81 GLN A N 1
ATOM 536 C CA . GLN A 1 81 ? -1.138 10.763 5.365 1.00 95.12 81 GLN A CA 1
ATOM 537 C C . GLN A 1 81 ? -1.921 9.810 4.446 1.00 95.12 81 GLN A C 1
ATOM 539 O O . GLN A 1 81 ? -3.118 9.592 4.653 1.00 95.12 81 GLN A O 1
ATOM 544 N N . ALA A 1 82 ? -1.284 9.260 3.411 1.00 94.81 82 ALA A N 1
ATOM 545 C CA . ALA A 1 82 ? -1.906 8.272 2.539 1.00 94.81 82 ALA A CA 1
ATOM 546 C C . ALA A 1 82 ? -2.206 6.978 3.308 1.00 94.81 82 ALA A C 1
ATOM 548 O O . ALA A 1 82 ? -3.333 6.491 3.246 1.00 94.81 82 ALA A O 1
ATOM 549 N N . ILE A 1 83 ? -1.250 6.474 4.093 1.00 95.88 83 ILE A N 1
ATOM 550 C CA . ILE A 1 83 ? -1.421 5.258 4.900 1.00 95.88 83 ILE A CA 1
ATOM 551 C C . ILE A 1 83 ? -2.506 5.420 5.962 1.00 95.88 83 ILE A C 1
ATOM 553 O O . ILE A 1 83 ? -3.347 4.535 6.086 1.00 95.88 83 ILE A O 1
ATOM 557 N N . ASP A 1 84 ? -2.554 6.552 6.664 1.00 94.81 84 ASP A N 1
ATOM 558 C CA . ASP A 1 84 ? -3.606 6.816 7.653 1.00 94.81 84 ASP A CA 1
ATOM 559 C C . ASP A 1 84 ? -5.002 6.796 7.009 1.00 94.81 84 ASP A C 1
ATOM 561 O O . ASP A 1 84 ? -5.946 6.228 7.560 1.00 94.81 84 ASP A O 1
ATOM 565 N N . GLN A 1 85 ? -5.138 7.368 5.807 1.00 94.19 85 GLN A N 1
ATOM 566 C CA . GLN A 1 85 ? -6.400 7.345 5.062 1.00 94.19 85 GLN A CA 1
ATOM 567 C C . GLN A 1 85 ? -6.748 5.946 4.540 1.00 94.19 85 GLN A C 1
ATOM 569 O O . GLN A 1 85 ? -7.914 5.558 4.587 1.00 94.19 85 GLN A O 1
ATOM 574 N N . ILE A 1 86 ? -5.759 5.179 4.071 1.00 94.06 86 ILE A N 1
ATOM 575 C CA . ILE A 1 86 ? -5.957 3.794 3.623 1.00 94.06 86 ILE A CA 1
ATOM 576 C C . ILE A 1 86 ? -6.402 2.917 4.798 1.00 94.06 86 ILE A C 1
ATOM 578 O O . ILE A 1 86 ? -7.353 2.156 4.652 1.00 94.06 86 ILE A O 1
ATOM 582 N N . LEU A 1 87 ? -5.782 3.049 5.971 1.00 93.81 87 LEU A N 1
ATOM 583 C CA . LEU A 1 87 ? -6.169 2.313 7.178 1.00 93.81 87 LEU A CA 1
ATOM 584 C C . LEU A 1 87 ? -7.578 2.677 7.641 1.00 93.81 87 LEU A C 1
ATOM 586 O O . LEU A 1 87 ? -8.370 1.791 7.941 1.00 93.81 87 LEU A O 1
ATOM 590 N N . ALA A 1 88 ? -7.923 3.967 7.640 1.00 93.44 88 ALA A N 1
ATOM 591 C CA . ALA A 1 88 ? -9.269 4.418 7.991 1.00 93.44 88 ALA A CA 1
ATOM 592 C C . ALA A 1 88 ? -10.346 3.887 7.026 1.00 93.44 88 ALA A C 1
ATOM 594 O O . ALA A 1 88 ? -11.484 3.664 7.437 1.00 93.44 88 ALA A O 1
ATOM 595 N N . ALA A 1 89 ? -9.997 3.681 5.754 1.00 92.69 89 ALA A N 1
ATOM 596 C CA . ALA A 1 89 ? -10.885 3.098 4.751 1.00 92.69 89 ALA A CA 1
ATOM 597 C C . ALA A 1 89 ? -10.974 1.560 4.822 1.00 92.69 89 ALA A C 1
ATOM 599 O O . ALA A 1 89 ? -11.899 0.990 4.247 1.00 92.69 89 ALA A O 1
ATOM 600 N N . ASN A 1 90 ? -10.047 0.898 5.525 1.00 92.19 90 ASN A N 1
ATOM 601 C CA . ASN A 1 90 ? -9.961 -0.560 5.655 1.00 92.19 90 ASN A CA 1
ATOM 602 C C . ASN A 1 90 ? -9.938 -0.974 7.144 1.00 92.19 90 ASN A C 1
ATOM 604 O O . ASN A 1 90 ? -8.911 -1.456 7.640 1.00 92.19 90 ASN A O 1
ATOM 608 N N . PRO A 1 91 ? -11.051 -0.772 7.880 1.00 91.88 91 PRO A N 1
ATOM 609 C CA . PRO A 1 91 ? -11.158 -1.218 9.267 1.00 91.88 91 PRO A CA 1
ATOM 610 C C . PRO A 1 91 ? -11.060 -2.747 9.352 1.00 91.88 91 PRO A C 1
ATOM 612 O O . PRO A 1 91 ? -11.539 -3.445 8.460 1.00 91.88 91 PRO A O 1
ATOM 615 N N . GLY A 1 92 ? -10.451 -3.268 10.418 1.00 93.31 92 GLY A N 1
ATOM 616 C CA . GLY A 1 92 ? -10.201 -4.701 10.602 1.00 93.31 92 GLY A CA 1
ATOM 617 C C . GLY A 1 92 ? -8.940 -5.232 9.915 1.00 93.31 92 GLY A C 1
ATOM 618 O O . GLY A 1 92 ? -8.626 -6.408 10.073 1.00 93.31 92 GLY A O 1
ATOM 619 N N . SER A 1 93 ? -8.196 -4.392 9.186 1.00 93.69 93 SER A N 1
ATOM 620 C CA . SER A 1 93 ? -6.940 -4.811 8.553 1.00 93.69 93 SER A CA 1
ATOM 621 C C . SER A 1 93 ? -5.877 -5.243 9.579 1.00 93.69 93 SER A C 1
ATOM 623 O O . SER A 1 93 ? -5.874 -4.753 10.714 1.00 93.69 93 SER A O 1
ATOM 625 N N . PRO A 1 94 ? -4.891 -6.080 9.195 1.00 95.75 94 PRO A N 1
ATOM 626 C CA . PRO A 1 94 ? -3.841 -6.551 10.109 1.00 95.75 94 PRO A CA 1
ATOM 627 C C . PRO A 1 94 ? -2.930 -5.438 10.650 1.00 95.75 94 PRO A C 1
ATOM 629 O O . PRO A 1 94 ? -2.100 -5.686 11.524 1.00 95.75 94 PRO A O 1
ATOM 632 N N . PHE A 1 95 ? -3.065 -4.216 10.134 1.00 96.12 95 PHE A N 1
ATOM 633 C CA . PHE A 1 95 ? -2.290 -3.056 10.551 1.00 96.12 95 PHE A CA 1
ATOM 634 C C . PHE A 1 95 ? -3.115 -2.015 11.318 1.00 96.12 95 PHE A C 1
ATOM 636 O O . PHE A 1 95 ? -2.621 -0.908 11.557 1.00 96.12 95 PHE A O 1
ATOM 643 N N . GLU A 1 96 ? -4.356 -2.326 11.705 1.00 92.44 96 GLU A N 1
ATOM 644 C CA . GLU A 1 96 ? -5.168 -1.417 12.513 1.00 92.44 96 GLU A CA 1
ATOM 645 C C . GLU A 1 96 ? -4.435 -1.042 13.818 1.00 92.44 96 GLU A C 1
ATOM 647 O O . GLU A 1 96 ? -3.790 -1.868 14.466 1.00 92.44 96 GLU A O 1
ATOM 652 N N . GLY A 1 97 ? -4.437 0.249 14.160 1.00 92.69 97 GLY A N 1
ATOM 653 C CA . GLY A 1 97 ? -3.662 0.784 15.287 1.00 92.69 97 GLY A CA 1
ATOM 654 C C . GLY A 1 97 ? -2.137 0.807 15.084 1.00 92.69 97 GLY A C 1
ATOM 655 O O . GLY A 1 97 ? -1.417 1.274 15.964 1.00 92.69 97 GLY A O 1
ATOM 656 N N . SER A 1 98 ? -1.630 0.361 13.928 1.00 95.75 98 SER A N 1
ATOM 657 C CA . SER A 1 98 ? -0.196 0.230 13.627 1.00 95.75 98 SER A CA 1
ATOM 658 C C . SER A 1 98 ? 0.223 0.957 12.334 1.00 95.75 98 SER A C 1
ATOM 660 O O . SER A 1 98 ? 0.824 0.347 11.442 1.00 95.75 98 SER A O 1
ATOM 662 N N . PRO A 1 99 ? -0.007 2.281 12.213 1.00 94.06 99 PRO A N 1
ATOM 663 C CA . PRO A 1 99 ? 0.209 3.021 10.964 1.00 94.06 99 PRO A CA 1
ATOM 664 C C . PRO A 1 99 ? 1.666 3.028 10.492 1.00 94.06 99 PRO A C 1
ATOM 666 O O . PRO A 1 99 ? 1.939 2.965 9.297 1.00 94.06 99 PRO A O 1
ATOM 669 N N . ASN A 1 100 ? 2.632 3.019 11.414 1.00 96.50 100 ASN A N 1
ATOM 670 C CA . ASN A 1 100 ? 4.048 2.947 11.045 1.00 96.50 100 ASN A CA 1
ATOM 671 C C . ASN A 1 100 ? 4.440 1.575 10.469 1.00 96.50 100 ASN A C 1
ATOM 673 O O . ASN A 1 100 ? 5.314 1.505 9.605 1.00 96.50 100 ASN A O 1
ATOM 677 N N . VAL A 1 101 ? 3.789 0.495 10.919 1.00 97.56 101 VAL A N 1
ATOM 678 C CA . VAL A 1 101 ? 4.008 -0.855 10.380 1.00 97.56 101 VAL A CA 1
ATOM 679 C C . VAL A 1 101 ? 3.396 -0.953 8.984 1.00 97.56 101 VAL A C 1
ATOM 681 O O . VAL A 1 101 ? 4.075 -1.401 8.063 1.00 97.56 101 VAL A O 1
ATOM 684 N N . ALA A 1 102 ? 2.169 -0.450 8.799 1.00 97.06 102 ALA A N 1
ATOM 685 C CA . ALA A 1 102 ? 1.547 -0.341 7.477 1.00 97.06 102 ALA A CA 1
ATOM 686 C C . ALA A 1 102 ? 2.421 0.459 6.504 1.00 97.06 102 ALA A C 1
ATOM 688 O O . ALA A 1 102 ? 2.658 0.018 5.383 1.00 97.06 102 ALA A O 1
ATOM 689 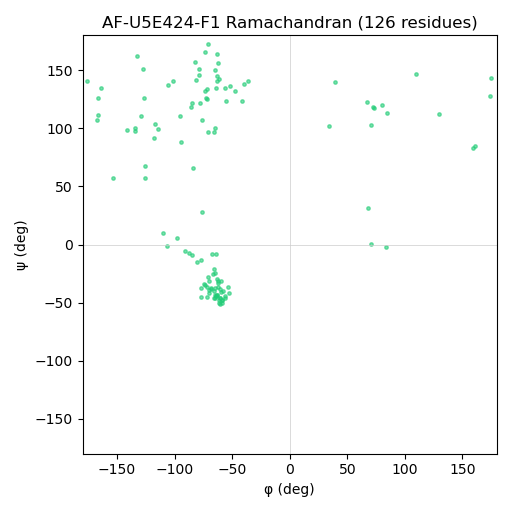N N . LEU A 1 103 ? 2.952 1.602 6.948 1.00 96.94 103 LEU A N 1
ATOM 690 C CA . LEU A 1 103 ? 3.823 2.455 6.145 1.00 96.94 103 LEU A CA 1
ATOM 691 C C . LEU A 1 103 ? 5.107 1.735 5.729 1.00 96.94 103 LEU A C 1
ATOM 693 O O . LEU A 1 103 ? 5.474 1.764 4.556 1.00 96.94 103 LEU A O 1
ATOM 697 N N . GLY A 1 104 ? 5.781 1.065 6.666 1.00 97.56 104 GLY A N 1
ATOM 698 C CA . GLY A 1 104 ? 6.975 0.277 6.362 1.00 97.56 104 GLY A CA 1
ATOM 699 C C . GLY A 1 104 ? 6.692 -0.819 5.334 1.00 97.56 104 GLY A C 1
ATOM 700 O O . GLY A 1 104 ? 7.408 -0.927 4.337 1.00 97.56 104 GLY A O 1
ATOM 701 N N . THR A 1 105 ? 5.612 -1.578 5.533 1.00 97.44 105 THR A N 1
ATOM 702 C CA . THR A 1 105 ? 5.184 -2.636 4.609 1.00 97.44 105 THR A CA 1
ATOM 703 C C . THR A 1 105 ? 4.869 -2.069 3.231 1.00 97.44 105 THR A C 1
ATOM 705 O O . THR A 1 105 ? 5.441 -2.533 2.247 1.00 97.44 105 THR A O 1
ATOM 708 N N . ALA A 1 106 ? 4.034 -1.029 3.155 1.00 97.00 106 ALA A N 1
ATOM 709 C CA . ALA A 1 106 ? 3.650 -0.371 1.911 1.00 97.00 106 ALA A CA 1
ATOM 710 C C . ALA A 1 106 ? 4.862 0.135 1.125 1.00 97.00 106 ALA A C 1
ATOM 712 O O . ALA A 1 106 ? 4.962 -0.118 -0.073 1.00 97.00 106 ALA A O 1
ATOM 713 N N . LYS A 1 107 ? 5.837 0.769 1.787 1.00 96.50 107 LYS A N 1
ATOM 714 C CA . LYS A 1 107 ? 7.076 1.198 1.122 1.00 96.50 107 LYS A CA 1
ATOM 715 C C . LYS A 1 107 ? 7.835 0.010 0.538 1.00 96.50 107 LYS A C 1
ATOM 717 O O . LYS A 1 107 ? 8.235 0.063 -0.619 1.00 96.50 107 LYS A O 1
ATOM 722 N N . LEU A 1 108 ? 7.998 -1.078 1.289 1.00 97.50 108 LEU A N 1
ATOM 723 C CA . LEU A 1 108 ? 8.714 -2.265 0.809 1.00 97.50 108 LEU A CA 1
ATOM 724 C C . LEU A 1 108 ? 8.004 -2.942 -0.372 1.00 97.50 108 LEU A C 1
ATOM 726 O O . LEU A 1 108 ? 8.651 -3.257 -1.370 1.00 97.50 108 LEU A O 1
ATOM 730 N N . VAL A 1 109 ? 6.685 -3.139 -0.297 1.00 97.31 109 VAL A N 1
ATOM 731 C CA . VAL A 1 109 ? 5.933 -3.817 -1.367 1.00 97.31 109 VAL A CA 1
ATOM 732 C C . VAL A 1 109 ? 5.736 -2.943 -2.606 1.00 97.31 109 VAL A C 1
ATOM 734 O O . VAL A 1 109 ? 5.781 -3.468 -3.721 1.00 97.31 109 VAL A O 1
ATOM 737 N N . CYS A 1 110 ? 5.580 -1.626 -2.448 1.00 97.12 110 CYS A N 1
ATOM 738 C CA . CYS A 1 110 ? 5.412 -0.695 -3.564 1.00 97.12 110 CYS A CA 1
ATOM 739 C C . CYS A 1 110 ? 6.728 -0.372 -4.287 1.00 97.12 110 CYS A C 1
ATOM 741 O O . CYS A 1 110 ? 6.701 0.147 -5.403 1.00 97.12 110 CYS A O 1
ATOM 743 N N . LEU A 1 111 ? 7.890 -0.718 -3.716 1.00 95.94 111 LEU A N 1
ATOM 744 C CA . LEU A 1 111 ? 9.168 -0.674 -4.436 1.00 95.94 111 LEU A CA 1
ATOM 745 C C . LEU A 1 111 ? 9.248 -1.708 -5.566 1.00 95.94 111 LEU A C 1
ATOM 747 O O . LEU A 1 111 ? 9.980 -1.482 -6.533 1.00 95.94 111 LEU A O 1
ATOM 751 N N . ALA A 1 112 ? 8.500 -2.811 -5.474 1.00 95.94 112 ALA A N 1
ATOM 752 C CA . ALA A 1 112 ? 8.501 -3.843 -6.499 1.00 95.94 112 ALA A CA 1
ATOM 753 C C . ALA A 1 112 ? 7.770 -3.357 -7.769 1.00 95.94 112 ALA A C 1
ATOM 755 O O . ALA A 1 112 ? 6.592 -3.001 -7.699 1.00 95.94 112 ALA A O 1
ATOM 756 N N . PRO A 1 113 ? 8.406 -3.401 -8.958 1.00 91.94 113 PRO A N 1
ATOM 757 C CA . PRO A 1 113 ? 7.805 -2.885 -10.191 1.00 91.94 113 PRO A CA 1
ATOM 758 C C . PRO A 1 113 ? 6.530 -3.638 -10.592 1.00 91.94 113 PRO A C 1
ATOM 760 O O . PRO A 1 113 ? 5.618 -3.041 -11.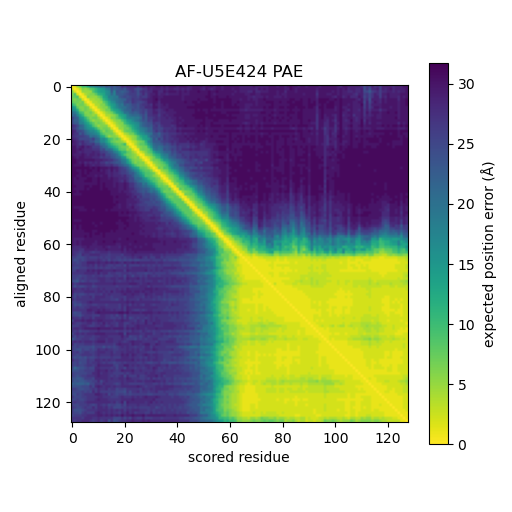148 1.00 91.94 113 PRO A O 1
ATOM 763 N N . GLY A 1 114 ? 6.420 -4.926 -10.244 1.00 96.31 114 GLY A N 1
ATOM 764 C CA . GLY A 1 114 ? 5.215 -5.727 -10.491 1.00 96.31 114 GLY A CA 1
ATOM 765 C C . GLY A 1 114 ? 3.985 -5.315 -9.671 1.00 96.31 114 GLY A C 1
ATOM 766 O O . GLY A 1 114 ? 2.902 -5.837 -9.915 1.00 96.31 114 GLY A O 1
ATOM 767 N N . ASN A 1 115 ? 4.138 -4.398 -8.711 1.00 96.94 115 ASN A N 1
ATOM 768 C CA . ASN A 1 115 ? 3.039 -3.853 -7.918 1.00 96.94 115 ASN A CA 1
ATOM 769 C C . ASN A 1 115 ? 2.685 -2.410 -8.299 1.00 96.94 115 ASN A C 1
ATOM 771 O O . ASN A 1 115 ? 1.762 -1.870 -7.706 1.00 96.94 115 ASN A O 1
ATOM 775 N N . ALA A 1 116 ? 3.377 -1.783 -9.258 1.00 95.81 116 ALA A N 1
ATOM 776 C CA . ALA A 1 116 ? 3.223 -0.357 -9.568 1.00 95.81 116 ALA A CA 1
ATOM 777 C C . ALA A 1 116 ? 1.763 0.061 -9.831 1.00 95.81 116 ALA A C 1
ATOM 779 O O . ALA A 1 116 ? 1.318 1.084 -9.310 1.00 95.81 116 ALA A O 1
ATOM 780 N N . ASP A 1 117 ? 1.018 -0.764 -10.570 1.00 96.00 117 ASP A N 1
ATOM 781 C CA . ASP A 1 117 ? -0.381 -0.512 -10.937 1.00 96.00 117 ASP A CA 1
ATOM 782 C C . ASP A 1 117 ? -1.396 -1.004 -9.892 1.00 96.00 117 ASP A C 1
ATOM 784 O O . ASP A 1 117 ? -2.591 -0.736 -10.013 1.00 96.00 117 ASP A O 1
ATOM 788 N N . LYS A 1 118 ? -0.947 -1.721 -8.854 1.00 96.50 118 LYS A N 1
ATOM 789 C CA . LYS A 1 118 ? -1.820 -2.156 -7.759 1.00 96.50 118 LYS A CA 1
ATOM 790 C C . LYS A 1 118 ? -2.063 -1.013 -6.789 1.00 96.50 118 LYS A C 1
ATOM 792 O O . LYS A 1 118 ? -1.199 -0.154 -6.594 1.00 96.50 118 LYS A O 1
ATOM 797 N N . THR A 1 119 ? -3.221 -1.035 -6.136 1.00 96.62 119 THR A N 1
ATOM 798 C CA . THR A 1 119 ? -3.473 -0.129 -5.016 1.00 96.62 119 THR A CA 1
ATOM 799 C C . THR A 1 119 ? -2.529 -0.457 -3.863 1.00 96.62 119 THR A C 1
ATOM 801 O O . THR A 1 119 ? -2.131 -1.609 -3.669 1.00 96.62 119 THR A O 1
ATOM 804 N N . VAL A 1 120 ? -2.173 0.555 -3.073 1.00 96.50 120 VAL A N 1
ATOM 805 C CA . VAL A 1 120 ? -1.332 0.368 -1.882 1.00 96.50 120 VAL A CA 1
ATOM 806 C C . VAL A 1 120 ? -1.985 -0.623 -0.917 1.00 96.50 120 VAL A C 1
ATOM 808 O O . VAL A 1 120 ? -1.298 -1.488 -0.383 1.00 96.50 120 VAL A O 1
ATOM 811 N N . ALA A 1 121 ? -3.309 -0.545 -0.744 1.00 95.50 121 ALA A N 1
ATOM 812 C CA . ALA A 1 121 ? -4.062 -1.463 0.104 1.00 95.50 121 ALA A CA 1
ATOM 813 C C . ALA A 1 121 ? -3.916 -2.925 -0.347 1.00 95.50 121 ALA A C 1
ATOM 815 O O . ALA A 1 121 ? -3.588 -3.789 0.461 1.00 95.50 121 ALA A O 1
ATOM 816 N N . GLU A 1 122 ? -4.080 -3.198 -1.643 1.00 95.38 122 GLU A N 1
ATOM 817 C CA . GLU A 1 122 ? -3.979 -4.554 -2.185 1.00 95.38 122 GLU A CA 1
ATOM 818 C C . GLU A 1 122 ? -2.540 -5.080 -2.171 1.00 95.38 122 GLU A C 1
ATOM 820 O O . GLU A 1 122 ? -2.294 -6.228 -1.809 1.00 95.38 122 GLU A O 1
ATOM 825 N N . ALA A 1 123 ? -1.565 -4.241 -2.529 1.00 96.38 123 ALA A N 1
ATOM 826 C CA . ALA A 1 123 ? -0.162 -4.639 -2.550 1.00 96.38 123 ALA A CA 1
ATOM 827 C C . ALA A 1 123 ? 0.397 -4.898 -1.143 1.00 96.38 123 ALA A C 1
ATOM 829 O O . ALA A 1 123 ? 1.210 -5.806 -0.968 1.00 96.38 123 ALA A O 1
ATOM 830 N N . ALA A 1 124 ? -0.013 -4.095 -0.156 1.00 95.31 124 ALA A N 1
ATOM 831 C CA . ALA A 1 124 ? 0.460 -4.189 1.223 1.00 95.31 124 ALA A CA 1
ATOM 832 C C . ALA A 1 124 ? -0.397 -5.112 2.102 1.00 95.31 124 ALA A C 1
ATOM 834 O O . ALA A 1 124 ? -0.029 -5.350 3.250 1.00 95.31 124 ALA A O 1
ATOM 835 N N . GLY A 1 125 ? -1.517 -5.631 1.589 1.00 95.50 125 GLY A N 1
ATOM 836 C CA . GLY A 1 125 ? -2.451 -6.450 2.364 1.00 95.50 125 GLY A CA 1
ATOM 837 C C . GLY A 1 125 ? -3.183 -5.659 3.452 1.00 95.50 125 GLY A C 1
ATOM 838 O O . GLY A 1 125 ? -3.488 -6.203 4.510 1.00 95.50 125 GLY A O 1
ATOM 839 N N . ILE A 1 126 ? -3.438 -4.366 3.223 1.00 94.12 126 ILE A N 1
ATOM 840 C CA . ILE A 1 126 ? -4.260 -3.520 4.100 1.00 94.12 126 ILE A CA 1
ATOM 841 C C . ILE A 1 126 ? -5.726 -3.732 3.711 1.00 94.12 126 ILE A C 1
ATOM 843 O O . ILE A 1 126 ? -6.393 -2.852 3.175 1.00 94.12 126 ILE A O 1
ATOM 847 N N . THR A 1 127 ? -6.196 -4.947 3.941 1.00 90.25 127 THR A N 1
ATOM 848 C CA . THR A 1 127 ? -7.579 -5.376 3.750 1.00 90.25 127 THR A CA 1
ATOM 849 C C . THR A 1 127 ? -8.055 -6.026 5.045 1.00 90.25 127 THR A C 1
ATOM 851 O O . THR A 1 127 ? -7.208 -6.560 5.767 1.00 90.25 127 THR A O 1
ATOM 854 N N . PRO A 1 128 ? -9.357 -5.970 5.363 1.00 85.31 128 PRO A N 1
ATOM 855 C CA . PRO A 1 128 ? -9.921 -6.754 6.460 1.00 85.31 128 PRO A CA 1
ATOM 856 C C . PRO A 1 128 ? -9.682 -8.262 6.298 1.00 85.31 128 PRO A C 1
ATOM 858 O O . PRO A 1 128 ? -9.473 -8.717 5.146 1.00 85.31 128 PRO A O 1
#

Solvent-accessible surface area (backbone atoms only — not comparable to full-atom values): 8515 Å² total; per-residue (Å²): 135,90,82,88,81,88,84,82,88,83,90,82,90,81,88,80,86,86,79,86,85,83,84,84,85,89,85,87,85,90,78,91,80,92,82,87,88,86,87,87,81,93,79,93,82,80,86,75,74,88,74,75,88,70,88,58,60,70,64,40,55,54,38,44,62,32,26,12,51,61,50,70,73,44,52,76,70,51,42,51,54,34,41,52,30,30,47,71,72,23,67,76,13,90,40,67,100,32,61,69,58,44,43,54,44,32,54,62,43,32,68,39,75,95,30,27,88,34,32,39,37,70,61,48,55,47,42,95

Foldseek 3Di:
DDDDDDDDDDDDDDDDDDDDDDDDDDDDDDDDDDDDDDDDDDDDDDPPDPDDDDCPPPVLVVLLQAFLQRLVVDDPVRLLVSLVSVLVVADPFPCNVPSVVLSVQLPVQSVDPVRRGPRSCVSSVSHD